Protein AF-A0A7T0H0B8-F1 (afdb_monomer_lite)

InterPro domains:
  IPR005471 Transcription regulator IclR, N-terminal [PF09339] (39-79)
  IPR036388 Winged helix-like DNA-binding domain superfamily [G3DSA:1.10.10.10] (17-93)
  IPR036390 Winged helix DNA-binding domain superfamily [SSF46785] (20-110)

Organism: NCBI:txid539813

Structure (mmCIF, N/CA/C/O backbone):
data_AF-A0A7T0H0B8-F1
#
_entry.id   AF-A0A7T0H0B8-F1
#
loop_
_atom_site.group_PDB
_atom_site.id
_atom_site.type_symbol
_atom_site.label_atom_id
_atom_site.label_alt_id
_atom_site.label_comp_id
_atom_site.label_asym_id
_atom_site.label_entity_id
_atom_site.label_seq_id
_atom_site.pdbx_PDB_ins_code
_atom_site.Cartn_x
_atom_site.Cartn_y
_atom_site.Cartn_z
_atom_site.occupancy
_atom_site.B_iso_or_equiv
_atom_site.auth_seq_id
_atom_site.auth_comp_id
_atom_site.auth_asym_id
_atom_site.auth_atom_id
_atom_site.pdbx_PDB_model_num
ATOM 1 N N . MET A 1 1 ? 17.426 22.135 -15.340 1.00 34.25 1 MET A N 1
ATOM 2 C CA . MET A 1 1 ? 16.422 22.745 -14.444 1.00 34.25 1 MET A CA 1
ATOM 3 C C . MET A 1 1 ? 15.606 21.621 -13.831 1.00 34.25 1 MET A C 1
ATOM 5 O O . MET A 1 1 ? 14.884 20.958 -14.560 1.00 34.25 1 MET A O 1
ATOM 9 N N . CYS A 1 2 ? 15.783 21.336 -12.541 1.00 45.31 2 CYS A N 1
ATOM 10 C CA . CYS A 1 2 ? 14.984 20.326 -11.847 1.00 45.31 2 CYS A CA 1
ATOM 11 C C . CYS A 1 2 ? 13.667 20.977 -11.426 1.00 45.31 2 CYS A C 1
ATOM 13 O O . CYS A 1 2 ? 13.629 21.719 -10.449 1.00 45.31 2 CYS A O 1
ATOM 15 N N . THR A 1 3 ? 12.600 20.759 -12.189 1.00 46.94 3 THR A N 1
ATOM 16 C CA . THR A 1 3 ? 11.250 21.127 -11.759 1.00 46.94 3 THR A CA 1
ATOM 17 C C . THR A 1 3 ? 10.904 20.278 -10.545 1.00 46.94 3 THR A C 1
ATOM 19 O O . THR A 1 3 ? 10.714 19.068 -10.668 1.00 46.94 3 THR A O 1
ATOM 22 N N . ALA A 1 4 ? 10.870 20.892 -9.363 1.00 50.28 4 ALA A N 1
ATOM 23 C CA . ALA A 1 4 ? 10.300 20.261 -8.187 1.00 50.28 4 ALA A CA 1
ATOM 24 C C . ALA A 1 4 ? 8.812 20.029 -8.477 1.00 50.28 4 ALA A C 1
ATOM 26 O O . ALA A 1 4 ? 8.016 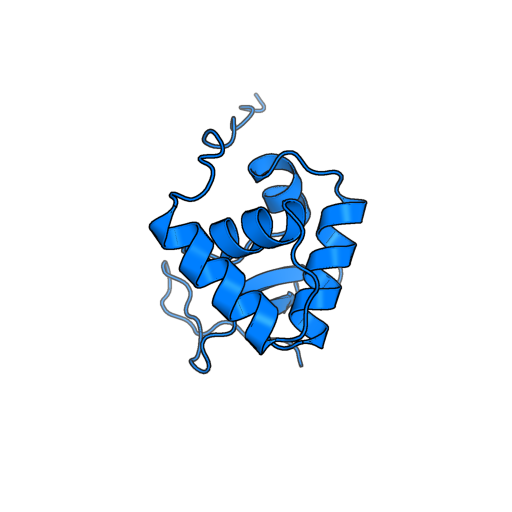20.963 -8.448 1.00 50.28 4 ALA A O 1
ATOM 27 N N . LEU A 1 5 ? 8.456 18.794 -8.833 1.00 52.12 5 LEU A N 1
ATOM 28 C CA . LEU A 1 5 ? 7.072 18.344 -8.857 1.00 52.12 5 LEU A CA 1
ATOM 29 C C . LEU A 1 5 ? 6.564 18.439 -7.423 1.00 52.12 5 LEU A C 1
ATOM 31 O O . LEU A 1 5 ? 6.886 17.596 -6.588 1.00 52.12 5 LEU A O 1
ATOM 35 N N . THR A 1 6 ? 5.828 19.503 -7.118 1.00 58.66 6 THR A N 1
ATOM 36 C CA . THR A 1 6 ? 5.058 19.586 -5.884 1.00 58.66 6 THR A CA 1
ATOM 37 C C . THR A 1 6 ? 3.996 18.493 -5.978 1.00 58.66 6 THR A C 1
ATOM 39 O O . THR A 1 6 ? 3.157 18.558 -6.882 1.00 58.66 6 THR A O 1
ATOM 42 N N . PRO A 1 7 ? 4.034 17.461 -5.116 1.00 61.59 7 PRO A N 1
ATOM 43 C CA . PRO A 1 7 ? 2.974 16.472 -5.112 1.00 61.59 7 PRO A CA 1
ATOM 44 C C . PRO A 1 7 ? 1.640 17.185 -4.839 1.00 61.59 7 PRO A C 1
ATOM 46 O O . PRO A 1 7 ? 1.628 18.176 -4.097 1.00 61.59 7 PRO A O 1
ATOM 49 N N . PRO A 1 8 ? 0.523 16.720 -5.425 1.00 65.56 8 PRO A N 1
ATOM 50 C CA . PRO A 1 8 ? -0.789 17.265 -5.105 1.00 65.56 8 PRO A CA 1
ATOM 51 C C . PRO A 1 8 ? -1.017 17.207 -3.590 1.00 65.56 8 PRO A C 1
ATOM 53 O O . PRO A 1 8 ? -0.556 16.281 -2.918 1.00 65.56 8 PRO A O 1
ATOM 56 N N . ALA A 1 9 ? -1.701 18.218 -3.051 1.00 67.94 9 ALA A N 1
ATOM 57 C CA . ALA A 1 9 ? -1.974 18.303 -1.623 1.00 67.94 9 ALA A CA 1
ATOM 58 C C . ALA A 1 9 ? -2.685 17.033 -1.131 1.00 67.94 9 ALA A C 1
ATOM 60 O O . ALA A 1 9 ? -3.610 16.538 -1.777 1.00 67.94 9 ALA A O 1
ATOM 61 N N . PHE A 1 10 ? -2.256 16.512 0.021 1.00 70.94 10 PHE A N 1
ATOM 62 C CA . PHE A 1 10 ? -2.928 15.381 0.644 1.00 70.94 10 PHE A CA 1
ATOM 63 C C . PHE A 1 10 ? -4.319 15.790 1.114 1.00 70.94 10 PHE A C 1
ATOM 65 O O . PHE A 1 10 ? -4.456 16.616 2.020 1.00 70.94 10 PHE A O 1
ATOM 72 N N . TYR A 1 11 ? -5.344 15.167 0.542 1.00 80.31 11 TYR A N 1
ATOM 73 C CA . TYR A 1 11 ? -6.699 15.278 1.054 1.00 80.31 11 TYR A CA 1
ATOM 74 C C . TYR A 1 11 ? -6.959 14.107 2.004 1.00 80.31 11 TYR A C 1
ATOM 76 O O . TYR A 1 11 ? -6.911 12.951 1.577 1.00 80.31 11 TYR A O 1
ATOM 84 N N . PRO A 1 12 ? -7.207 14.366 3.299 1.00 84.06 12 PRO A N 1
ATOM 85 C CA . PRO A 1 12 ? -7.577 13.302 4.214 1.00 84.06 12 PRO A CA 1
ATOM 86 C C . PRO A 1 12 ? -8.918 12.683 3.784 1.00 84.06 12 PRO A C 1
ATOM 88 O O . PRO A 1 12 ? -9.778 13.390 3.252 1.00 84.06 12 PRO A O 1
ATOM 91 N N . PRO A 1 13 ? -9.134 11.384 4.055 1.00 89.81 13 PRO A N 1
ATOM 92 C CA . PRO A 1 13 ? -10.357 10.705 3.650 1.00 89.81 13 PRO A CA 1
ATOM 93 C C . PRO A 1 13 ? -11.585 11.339 4.305 1.00 89.81 13 PRO A C 1
ATOM 95 O O . PRO A 1 13 ? -11.586 11.636 5.506 1.00 89.81 13 PRO A O 1
ATOM 98 N N . SER A 1 14 ? -12.670 11.458 3.540 1.00 91.38 14 SER A N 1
ATOM 99 C CA . SER A 1 14 ? -13.983 11.834 4.067 1.00 91.38 14 SER A CA 1
ATOM 100 C C . SER A 1 14 ? -14.463 10.840 5.133 1.00 91.38 14 SER A C 1
ATOM 102 O O . SER A 1 14 ? -13.982 9.709 5.240 1.00 91.38 14 SER A O 1
ATOM 104 N N . ALA A 1 15 ? -15.476 11.214 5.920 1.00 91.50 15 ALA A N 1
ATOM 105 C CA . ALA A 1 15 ? -16.028 10.325 6.945 1.00 91.50 15 ALA A CA 1
ATOM 106 C C . ALA A 1 15 ? -16.526 8.981 6.369 1.00 91.50 15 ALA A C 1
ATOM 108 O O . ALA A 1 15 ? -16.387 7.940 7.016 1.00 91.50 15 ALA A O 1
ATOM 109 N N . GLY A 1 16 ? -17.081 8.995 5.151 1.00 92.12 16 GLY A N 1
ATOM 110 C CA . GLY A 1 16 ? -17.531 7.792 4.450 1.00 92.12 16 GLY A CA 1
ATOM 111 C C . GLY A 1 16 ? -16.369 6.898 4.015 1.00 92.12 16 GLY A C 1
ATOM 112 O O . GLY A 1 16 ? -16.384 5.696 4.278 1.00 92.12 16 GLY A O 1
ATOM 113 N N . GLU A 1 17 ? -15.333 7.480 3.411 1.00 93.06 17 GLU A N 1
ATOM 114 C CA . GLU A 1 17 ? -14.124 6.752 3.004 1.00 93.06 17 GLU A CA 1
ATOM 115 C C . GLU A 1 17 ? -13.386 6.187 4.214 1.00 93.06 17 GLU A C 1
ATOM 117 O O . GLU A 1 17 ? -13.020 5.013 4.232 1.00 93.06 17 GLU A O 1
ATOM 122 N N . ARG A 1 18 ? -13.262 6.976 5.284 1.00 93.81 18 ARG A N 1
ATOM 123 C CA . ARG A 1 18 ? -12.625 6.546 6.527 1.00 93.81 18 ARG A CA 1
ATOM 124 C C . ARG A 1 18 ? -13.307 5.317 7.126 1.00 93.81 18 ARG A C 1
ATOM 126 O O . ARG A 1 18 ? -12.607 4.416 7.577 1.00 93.81 18 ARG A O 1
ATOM 133 N N . LYS A 1 19 ? -14.645 5.238 7.109 1.00 94.81 19 LYS A N 1
ATOM 134 C CA . LYS A 1 19 ? -15.377 4.043 7.575 1.00 94.81 19 LYS A CA 1
ATOM 135 C C . LYS A 1 19 ? -15.000 2.797 6.769 1.00 94.81 19 LYS A C 1
ATOM 137 O O . LYS A 1 19 ? -14.747 1.754 7.368 1.00 94.81 19 LYS A O 1
ATOM 142 N N . LYS A 1 20 ? -14.908 2.913 5.439 1.00 93.44 20 LYS A N 1
ATOM 143 C CA . LYS A 1 20 ? -14.496 1.807 4.557 1.00 93.44 20 LYS A CA 1
ATOM 144 C C . LYS A 1 20 ? -13.060 1.367 4.851 1.00 93.44 20 LYS A C 1
ATOM 146 O O . LYS A 1 20 ? -12.825 0.187 5.082 1.00 93.44 20 LYS A O 1
ATOM 151 N N . LEU A 1 21 ? -12.126 2.316 4.933 1.00 94.12 21 LEU A N 1
ATOM 152 C CA . LEU A 1 21 ? -10.712 2.049 5.225 1.00 94.12 21 LEU A CA 1
ATOM 153 C C . LEU A 1 21 ? -10.523 1.375 6.588 1.00 94.12 21 LEU A C 1
ATOM 155 O O . LEU A 1 21 ? -9.781 0.406 6.710 1.00 94.12 21 LEU A O 1
ATOM 159 N N . VAL A 1 22 ? -11.235 1.850 7.613 1.00 94.69 22 VAL A N 1
ATOM 160 C CA . VAL A 1 22 ? -11.232 1.226 8.943 1.00 94.69 22 VAL A CA 1
ATOM 161 C C . VAL A 1 22 ? -11.768 -0.201 8.884 1.00 94.69 22 VAL A C 1
ATOM 163 O O . VAL A 1 22 ? -11.203 -1.075 9.535 1.00 94.69 22 VAL A O 1
ATOM 166 N N . SER A 1 23 ? -12.831 -0.449 8.115 1.00 94.81 23 SER A N 1
ATOM 167 C CA . SER A 1 23 ? -13.361 -1.801 7.936 1.00 94.81 23 SER A CA 1
ATOM 168 C C . SER A 1 23 ? -12.320 -2.729 7.314 1.00 94.81 23 SER A C 1
ATOM 170 O O . SER A 1 23 ? -12.098 -3.807 7.848 1.00 94.81 23 SER A O 1
ATOM 172 N N . ILE A 1 24 ? -11.637 -2.292 6.249 1.00 92.94 24 ILE A N 1
ATOM 173 C CA . ILE A 1 24 ? -10.589 -3.076 5.576 1.00 92.94 24 ILE A CA 1
ATOM 174 C C . ILE A 1 24 ? -9.458 -3.418 6.552 1.00 92.94 24 ILE A C 1
ATOM 176 O O . ILE A 1 24 ? -9.100 -4.584 6.701 1.00 92.94 24 ILE A O 1
ATOM 180 N N . LEU A 1 25 ? -8.938 -2.420 7.275 1.00 93.94 25 LEU A N 1
ATOM 181 C CA . LEU A 1 25 ? -7.857 -2.627 8.243 1.00 93.94 25 LEU A CA 1
ATOM 182 C C . LEU A 1 25 ? -8.267 -3.572 9.381 1.00 93.94 25 LEU A C 1
ATOM 184 O O . LEU A 1 25 ? -7.468 -4.412 9.784 1.00 93.94 25 LEU A O 1
ATOM 188 N N . LYS A 1 26 ? -9.509 -3.470 9.879 1.00 94.62 26 LYS A N 1
ATOM 189 C CA . LYS A 1 26 ? -10.040 -4.391 10.897 1.00 94.62 26 LYS A CA 1
ATOM 190 C C . LYS A 1 26 ? -10.160 -5.817 10.373 1.00 94.62 26 LYS A C 1
ATOM 192 O O . LYS A 1 26 ? -9.774 -6.739 11.081 1.00 94.62 26 LYS A O 1
ATOM 197 N N . THR A 1 27 ? -10.691 -5.997 9.164 1.00 92.88 27 THR A N 1
ATOM 198 C CA . THR A 1 27 ? -10.824 -7.318 8.536 1.00 92.88 27 THR A CA 1
ATOM 199 C C . THR A 1 27 ? -9.460 -7.969 8.325 1.00 92.88 27 THR A C 1
ATOM 201 O O . THR A 1 27 ? -9.322 -9.164 8.553 1.00 92.88 27 THR A O 1
ATOM 204 N N . ALA A 1 28 ? -8.439 -7.179 7.992 1.00 90.06 28 ALA A N 1
ATOM 205 C CA . ALA A 1 28 ? -7.055 -7.635 7.925 1.00 90.06 28 ALA A CA 1
ATOM 206 C C . ALA A 1 28 ? -6.380 -7.790 9.305 1.00 90.06 28 ALA A C 1
ATOM 208 O O . ALA A 1 28 ? -5.198 -8.083 9.364 1.00 90.06 28 ALA A O 1
ATOM 209 N N . GLY A 1 29 ? -7.064 -7.562 10.432 1.00 92.00 29 GLY A N 1
ATOM 210 C CA . GLY A 1 29 ? -6.473 -7.711 11.770 1.00 92.00 29 GLY A CA 1
ATOM 211 C C . GLY A 1 29 ? -5.417 -6.658 12.140 1.00 92.00 29 GLY A C 1
ATOM 212 O O . GLY A 1 29 ? -4.670 -6.839 13.102 1.00 92.00 29 GLY A O 1
ATOM 213 N N . LEU A 1 30 ? -5.344 -5.540 11.413 1.00 92.00 30 LEU A N 1
ATOM 214 C CA . LEU A 1 30 ? -4.370 -4.477 11.650 1.00 92.00 30 LEU A CA 1
ATOM 215 C C . LEU A 1 30 ? -4.881 -3.435 12.649 1.00 92.00 30 LEU A C 1
ATOM 217 O O . LEU A 1 30 ? -6.045 -3.031 12.644 1.00 92.00 30 LEU A O 1
ATOM 221 N N . THR A 1 31 ? -3.971 -2.908 13.476 1.00 93.38 31 THR A N 1
ATOM 222 C CA . THR A 1 31 ? -4.302 -1.787 14.372 1.00 93.38 31 THR A CA 1
ATOM 223 C C . THR A 1 31 ? -4.633 -0.513 13.587 1.00 93.38 31 THR A C 1
ATOM 225 O O . THR A 1 31 ? -4.050 -0.223 12.537 1.00 93.38 31 THR A O 1
ATOM 228 N N . LEU A 1 32 ? -5.583 0.265 14.104 1.00 93.38 32 LEU A N 1
ATOM 229 C CA . LEU A 1 32 ? -6.144 1.433 13.428 1.00 93.38 32 LEU A CA 1
ATOM 230 C C . LEU A 1 32 ? -5.359 2.698 13.765 1.00 93.38 32 LEU A C 1
ATOM 232 O O . LEU A 1 32 ? -5.693 3.420 14.702 1.00 93.38 32 LEU A O 1
ATOM 236 N N . THR A 1 33 ? -4.319 2.976 12.985 1.00 94.81 33 THR A N 1
ATOM 237 C CA . THR A 1 33 ? -3.539 4.213 13.105 1.00 94.81 33 THR A CA 1
ATOM 238 C C . THR A 1 33 ? -3.855 5.173 11.963 1.00 94.81 33 THR A C 1
ATOM 240 O O . THR A 1 33 ? -4.200 4.754 10.855 1.00 94.81 33 THR A O 1
ATOM 243 N N . THR A 1 34 ? -3.695 6.475 12.207 1.00 92.81 34 THR A N 1
ATOM 244 C CA . THR A 1 34 ? -3.864 7.513 11.177 1.00 92.81 34 THR A CA 1
ATOM 245 C C . THR A 1 34 ? -2.956 7.260 9.973 1.00 92.81 34 THR A C 1
ATOM 247 O O . THR A 1 34 ? -3.424 7.302 8.840 1.00 92.81 34 THR A O 1
ATOM 250 N N . SER A 1 35 ? -1.690 6.891 10.208 1.00 93.56 35 SER A N 1
ATOM 251 C CA . SER A 1 35 ? -0.732 6.567 9.144 1.00 93.56 35 SER A CA 1
ATOM 252 C C . SER A 1 35 ? -1.222 5.448 8.226 1.00 93.56 35 SER A C 1
ATOM 254 O O . SER A 1 35 ? -1.109 5.568 7.010 1.00 93.56 35 SER A O 1
ATOM 256 N N . ARG A 1 36 ? -1.798 4.375 8.784 1.00 95.25 36 ARG A N 1
ATOM 257 C CA . ARG A 1 36 ? -2.312 3.253 7.984 1.00 95.25 36 ARG A CA 1
ATOM 258 C C . ARG A 1 36 ? -3.535 3.637 7.176 1.00 95.25 36 ARG A C 1
ATOM 260 O O . ARG A 1 36 ? -3.632 3.262 6.016 1.00 95.25 36 ARG A O 1
ATOM 267 N N . ILE A 1 37 ? -4.439 4.411 7.773 1.00 95.06 37 ILE A N 1
ATOM 268 C CA . ILE A 1 37 ? -5.621 4.919 7.073 1.00 95.06 37 ILE A CA 1
ATOM 269 C C . ILE A 1 37 ? -5.189 5.794 5.891 1.00 95.06 37 ILE A C 1
ATOM 271 O O . I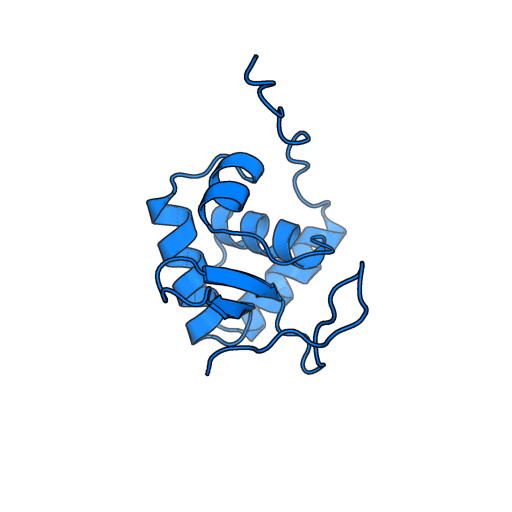LE A 1 37 ? -5.718 5.623 4.800 1.00 95.06 37 ILE A O 1
ATOM 275 N N . TYR A 1 38 ? -4.216 6.688 6.081 1.00 94.44 38 TYR A N 1
ATOM 276 C CA . TYR A 1 38 ? -3.756 7.602 5.030 1.00 94.44 38 TYR A CA 1
ATOM 277 C C . TYR A 1 38 ? -3.012 6.875 3.906 1.00 94.44 38 TYR A C 1
ATOM 279 O O . TYR A 1 38 ? -3.283 7.126 2.734 1.00 94.44 38 TYR A O 1
ATOM 287 N N . LEU A 1 39 ? -2.129 5.931 4.245 1.00 94.56 39 LEU A N 1
ATOM 288 C CA . LEU A 1 39 ? -1.430 5.116 3.247 1.00 94.56 39 LEU A CA 1
ATOM 289 C C . LEU A 1 39 ? -2.402 4.255 2.436 1.00 94.56 39 LEU A C 1
ATOM 291 O O . LEU A 1 39 ? -2.334 4.247 1.209 1.00 94.56 39 LEU A O 1
ATOM 295 N N . LEU A 1 40 ? -3.333 3.570 3.108 1.00 93.81 40 LEU A N 1
ATOM 296 C CA . LEU A 1 40 ? -4.335 2.753 2.429 1.00 93.81 40 LEU A CA 1
ATOM 297 C C . LEU A 1 40 ? -5.251 3.616 1.552 1.00 93.81 40 LEU A C 1
ATOM 299 O O . LEU A 1 40 ? -5.562 3.223 0.434 1.00 93.81 40 LEU A O 1
ATOM 303 N N . HIS A 1 41 ? -5.632 4.810 2.017 1.00 93.00 41 HIS A N 1
ATOM 304 C CA . HIS A 1 41 ? -6.431 5.747 1.230 1.00 93.00 41 HIS A CA 1
ATOM 305 C C . HIS A 1 41 ? -5.763 6.087 -0.106 1.00 93.00 41 HIS A C 1
ATOM 307 O O . HIS A 1 41 ? -6.389 5.939 -1.155 1.00 93.00 41 HIS A O 1
ATOM 313 N N . HIS A 1 42 ? -4.479 6.448 -0.090 1.00 90.44 42 HIS A N 1
ATOM 314 C CA . HIS A 1 42 ? -3.753 6.728 -1.327 1.00 90.44 42 HIS A CA 1
ATOM 315 C C . HIS A 1 42 ? -3.667 5.523 -2.247 1.00 90.44 42 HIS A C 1
ATOM 317 O O . HIS A 1 42 ? -3.932 5.650 -3.437 1.00 90.44 42 HIS A O 1
ATOM 323 N N . LEU A 1 43 ? -3.328 4.355 -1.706 1.00 90.62 43 LEU A N 1
ATOM 324 C CA . LEU A 1 43 ? -3.215 3.139 -2.507 1.00 90.62 43 LEU A CA 1
ATOM 325 C C . LEU A 1 43 ? -4.549 2.742 -3.151 1.00 90.62 43 LEU A C 1
ATOM 327 O O . LEU A 1 43 ? -4.544 2.227 -4.262 1.00 90.62 43 LEU A O 1
ATOM 331 N N . THR A 1 44 ? -5.689 3.031 -2.511 1.00 88.69 44 THR A N 1
ATOM 332 C CA . THR A 1 44 ? -7.017 2.796 -3.112 1.00 88.69 44 THR A CA 1
ATOM 333 C C . THR A 1 44 ? -7.363 3.753 -4.253 1.00 88.69 44 THR A C 1
ATOM 335 O O . THR A 1 44 ? -8.243 3.444 -5.051 1.00 88.69 44 THR A O 1
ATOM 338 N N . GLN A 1 45 ? -6.699 4.907 -4.331 1.00 86.31 45 GLN A N 1
ATOM 339 C CA . GLN A 1 45 ? -6.933 5.923 -5.361 1.00 86.31 45 GLN A CA 1
ATOM 340 C C . GLN A 1 45 ? -5.853 5.931 -6.448 1.00 86.31 45 GLN A C 1
ATOM 342 O O . GLN A 1 45 ? -6.049 6.538 -7.499 1.00 86.31 45 GLN A O 1
ATOM 347 N N . ALA A 1 46 ? -4.707 5.299 -6.197 1.00 85.56 46 ALA A N 1
ATOM 348 C CA . ALA A 1 46 ? -3.569 5.325 -7.096 1.00 85.56 46 ALA A CA 1
ATOM 349 C C . ALA A 1 46 ? -3.870 4.513 -8.373 1.00 85.56 46 ALA A C 1
ATOM 351 O O . ALA A 1 46 ? -4.099 3.306 -8.288 1.00 85.56 46 ALA A O 1
ATOM 352 N N . PRO A 1 47 ? -3.843 5.138 -9.567 1.00 79.44 47 PRO A N 1
ATOM 353 C CA . PRO A 1 47 ? -4.069 4.430 -10.829 1.00 79.44 47 PRO A CA 1
ATOM 354 C C . PRO A 1 47 ? -2.841 3.626 -11.278 1.00 79.44 47 PRO A C 1
ATOM 356 O O . PRO A 1 47 ? -2.930 2.817 -12.198 1.00 79.44 47 PRO A O 1
ATOM 359 N N . ILE A 1 48 ? -1.687 3.884 -10.659 1.00 84.56 48 ILE A N 1
ATOM 360 C CA . ILE A 1 48 ? -0.412 3.231 -10.929 1.00 84.56 48 ILE A CA 1
ATOM 361 C C . ILE A 1 48 ? 0.237 2.803 -9.609 1.00 84.56 48 ILE A C 1
ATOM 363 O O . ILE A 1 48 ? -0.014 3.434 -8.578 1.00 84.56 48 ILE A O 1
ATOM 367 N N . PRO A 1 49 ? 1.094 1.771 -9.627 1.00 89.00 49 PRO A N 1
ATOM 368 C CA . PRO A 1 49 ? 1.925 1.416 -8.487 1.00 89.00 49 PRO A CA 1
ATOM 369 C C . PRO A 1 49 ? 2.770 2.608 -8.020 1.00 89.00 49 PRO A C 1
ATOM 371 O O . PRO A 1 49 ? 3.220 3.408 -8.841 1.00 89.00 49 PRO A O 1
ATOM 374 N N . LEU A 1 50 ? 3.015 2.712 -6.713 1.00 91.12 50 LEU A N 1
ATOM 375 C CA . LEU A 1 50 ? 3.791 3.804 -6.111 1.00 91.12 50 LEU A CA 1
ATOM 376 C C . LEU A 1 50 ? 4.940 3.268 -5.263 1.00 91.12 50 LEU A C 1
ATOM 378 O O . LEU A 1 50 ? 4.804 2.244 -4.589 1.00 91.12 50 LEU A O 1
ATOM 382 N N . THR A 1 51 ? 6.068 3.975 -5.238 1.00 93.06 51 THR A N 1
ATOM 383 C CA . THR A 1 51 ? 7.166 3.618 -4.335 1.00 93.06 51 THR A CA 1
ATOM 384 C C . THR A 1 51 ? 6.891 4.100 -2.908 1.00 93.06 51 THR A C 1
ATOM 386 O O . THR A 1 51 ? 6.085 5.002 -2.659 1.00 93.06 51 THR A O 1
ATOM 389 N N . ALA A 1 52 ? 7.613 3.539 -1.935 1.00 94.69 52 ALA A N 1
ATOM 390 C CA . ALA A 1 52 ? 7.578 4.034 -0.556 1.00 94.69 52 ALA A CA 1
ATOM 391 C C . ALA A 1 52 ? 8.031 5.503 -0.447 1.00 94.69 52 ALA A C 1
ATOM 393 O O . ALA A 1 52 ? 7.550 6.236 0.419 1.00 94.69 52 ALA A O 1
ATOM 394 N N . PHE A 1 53 ? 8.934 5.941 -1.332 1.00 93.31 53 PHE A N 1
ATOM 395 C CA . PHE A 1 53 ? 9.392 7.325 -1.386 1.00 93.31 53 PHE A CA 1
ATOM 396 C C . PHE A 1 53 ? 8.278 8.264 -1.857 1.00 93.31 53 PHE A C 1
ATOM 398 O O . PHE A 1 53 ? 8.014 9.265 -1.189 1.00 93.31 53 PHE A O 1
ATOM 405 N N . ASP A 1 54 ? 7.573 7.904 -2.933 1.00 92.19 54 ASP A N 1
ATOM 406 C CA . ASP A 1 54 ? 6.438 8.685 -3.442 1.00 92.19 54 ASP A CA 1
ATOM 407 C C . ASP A 1 54 ? 5.356 8.819 -2.371 1.00 92.19 54 ASP A C 1
ATOM 409 O O . ASP A 1 54 ? 4.906 9.921 -2.059 1.00 92.19 54 ASP A O 1
ATOM 413 N N . LEU A 1 55 ? 5.001 7.701 -1.729 1.00 92.81 55 LEU A N 1
ATOM 414 C CA . LEU A 1 55 ? 4.022 7.683 -0.646 1.00 92.81 55 LEU A CA 1
ATOM 415 C C . LEU A 1 55 ? 4.471 8.540 0.540 1.00 92.81 55 LEU A C 1
ATOM 417 O O . LEU A 1 55 ? 3.676 9.317 1.053 1.00 92.81 55 LEU A O 1
ATOM 421 N N . SER A 1 56 ? 5.741 8.469 0.949 1.00 94.06 56 SER A N 1
ATOM 422 C CA . SER A 1 56 ? 6.289 9.312 2.023 1.00 94.06 56 SER A CA 1
ATOM 423 C C . SER A 1 56 ? 6.100 10.802 1.748 1.00 94.06 56 SER A C 1
ATOM 425 O O . SER A 1 56 ? 5.723 11.541 2.661 1.00 94.06 56 SER A O 1
ATOM 427 N N . LYS A 1 57 ? 6.294 11.235 0.497 1.00 91.44 57 LYS A N 1
ATOM 428 C CA . LYS A 1 57 ? 6.045 12.620 0.081 1.00 91.44 57 LYS A CA 1
ATOM 429 C C . LYS A 1 57 ? 4.557 12.954 0.028 1.00 91.44 57 LYS A C 1
ATOM 431 O O . LYS A 1 57 ? 4.181 14.021 0.502 1.00 91.44 57 LYS A O 1
ATOM 436 N N . LEU A 1 58 ? 3.726 12.050 -0.490 1.00 89.50 58 LEU A N 1
ATOM 437 C CA . LEU A 1 58 ? 2.283 12.258 -0.633 1.00 89.50 58 LEU A CA 1
ATOM 438 C C . LEU A 1 58 ? 1.565 12.342 0.719 1.00 89.50 58 LEU A C 1
ATOM 440 O O . LEU A 1 58 ? 0.809 13.278 0.936 1.00 89.50 58 LEU A O 1
ATOM 444 N N . VAL A 1 59 ? 1.833 11.425 1.656 1.00 89.81 59 VAL A N 1
ATOM 445 C CA . VAL A 1 59 ? 1.191 11.425 2.989 1.00 89.81 59 VAL A CA 1
ATOM 446 C C . VAL A 1 59 ? 1.955 12.210 4.053 1.00 89.81 59 VAL A C 1
ATOM 448 O O . VAL A 1 59 ? 1.542 12.221 5.212 1.00 89.81 59 VAL A O 1
ATOM 451 N N . ASN A 1 60 ? 3.073 12.841 3.684 1.00 90.38 60 ASN A N 1
ATOM 452 C CA . ASN A 1 60 ? 3.962 13.564 4.594 1.00 90.38 60 ASN A CA 1
ATOM 453 C C . ASN A 1 60 ? 4.327 12.747 5.855 1.00 90.38 60 ASN A C 1
ATOM 455 O O . ASN A 1 60 ? 4.198 13.208 6.990 1.00 90.38 60 ASN A O 1
ATOM 459 N N . LEU A 1 61 ? 4.752 11.496 5.652 1.00 92.38 61 LEU A N 1
ATOM 460 C CA . LEU A 1 61 ? 5.202 10.598 6.721 1.00 92.38 61 LEU A CA 1
ATOM 461 C C . LEU A 1 61 ? 6.686 10.262 6.558 1.00 92.38 61 LEU A C 1
ATOM 463 O O . LEU A 1 61 ? 7.162 10.171 5.423 1.00 92.38 61 LEU A O 1
ATOM 467 N N . PRO A 1 62 ? 7.421 9.980 7.651 1.00 95.94 62 PRO A N 1
ATOM 468 C CA . PRO A 1 62 ? 8.797 9.508 7.554 1.00 95.94 62 PRO A CA 1
ATOM 469 C C . PRO A 1 62 ? 8.901 8.239 6.705 1.00 95.94 62 PRO A C 1
ATOM 471 O O . PRO A 1 62 ? 8.119 7.302 6.885 1.00 95.94 62 PRO A O 1
ATOM 474 N N . LEU A 1 63 ? 9.907 8.173 5.831 1.00 95.25 63 LEU A N 1
ATOM 475 C CA . LEU A 1 63 ? 10.111 7.046 4.916 1.00 95.25 63 LEU A CA 1
ATOM 476 C C . LEU A 1 63 ? 10.170 5.693 5.647 1.00 95.25 63 LEU A C 1
ATOM 478 O O . LEU A 1 63 ? 9.547 4.725 5.221 1.00 95.25 63 LEU A O 1
ATOM 482 N N . SER A 1 64 ? 10.837 5.639 6.804 1.00 96.19 64 SER A N 1
ATOM 483 C CA . SER A 1 64 ? 10.898 4.442 7.657 1.00 96.19 64 SER A CA 1
ATOM 484 C C . SER A 1 64 ? 9.520 3.989 8.156 1.00 96.19 64 SER A C 1
ATOM 486 O O . SER A 1 64 ? 9.233 2.793 8.210 1.00 96.19 64 SER A O 1
ATOM 488 N N . THR A 1 65 ? 8.638 4.940 8.478 1.00 96.25 65 THR A N 1
ATOM 489 C CA . THR A 1 65 ? 7.255 4.659 8.885 1.00 96.25 65 THR A CA 1
ATOM 490 C C . THR A 1 65 ? 6.456 4.106 7.713 1.00 96.25 65 THR A C 1
ATOM 492 O O . THR A 1 65 ? 5.695 3.154 7.889 1.00 96.25 65 THR A O 1
ATOM 495 N N . VAL A 1 66 ? 6.642 4.666 6.517 1.00 96.88 66 VAL A N 1
ATOM 496 C CA . VAL A 1 66 ? 5.983 4.179 5.301 1.00 96.88 66 VAL A CA 1
ATOM 497 C C . VAL A 1 66 ? 6.425 2.755 4.981 1.00 96.88 66 VAL A C 1
ATOM 499 O O . VAL A 1 66 ? 5.565 1.888 4.863 1.00 96.88 66 VAL A O 1
ATOM 502 N N . HIS A 1 67 ? 7.731 2.471 4.964 1.00 95.69 67 HIS A N 1
ATOM 503 C CA . HIS A 1 67 ? 8.239 1.112 4.747 1.00 95.69 67 HIS A CA 1
ATOM 504 C C . HIS A 1 67 ? 7.654 0.104 5.734 1.00 95.69 67 HIS A C 1
ATOM 506 O O . HIS A 1 67 ? 7.137 -0.924 5.312 1.00 95.69 67 HIS A O 1
ATOM 512 N N . ARG A 1 68 ? 7.662 0.412 7.038 1.00 96.12 68 ARG A N 1
ATOM 513 C CA . ARG A 1 68 ? 7.121 -0.500 8.056 1.00 96.12 68 ARG A CA 1
ATOM 514 C C . ARG A 1 68 ? 5.640 -0.816 7.831 1.00 96.12 68 ARG A C 1
ATOM 516 O O . ARG A 1 68 ? 5.225 -1.951 8.040 1.00 96.12 68 ARG A O 1
ATOM 523 N N . ASN A 1 69 ? 4.841 0.176 7.437 1.00 97.12 69 ASN A N 1
ATOM 524 C CA . ASN A 1 69 ? 3.418 -0.041 7.178 1.00 97.12 69 ASN A CA 1
ATOM 525 C C . ASN A 1 69 ? 3.176 -0.781 5.860 1.00 97.12 69 ASN A C 1
ATOM 527 O O . ASN A 1 69 ? 2.302 -1.634 5.831 1.00 97.12 69 ASN A O 1
ATOM 531 N N . LEU A 1 70 ? 3.950 -0.504 4.808 1.00 95.62 70 LEU A N 1
ATOM 532 C CA . LEU A 1 70 ? 3.831 -1.204 3.528 1.00 95.62 70 LEU A CA 1
ATOM 533 C C . LEU A 1 70 ? 4.240 -2.674 3.630 1.00 95.62 70 LEU A C 1
ATOM 535 O O . LEU A 1 70 ? 3.519 -3.522 3.117 1.00 95.62 70 LEU A O 1
ATOM 539 N N . SER A 1 71 ? 5.326 -2.986 4.349 1.00 93.69 71 SER A N 1
ATOM 540 C CA . SER A 1 71 ? 5.683 -4.378 4.653 1.00 93.69 71 SER A CA 1
ATOM 541 C C . SER A 1 71 ? 4.547 -5.076 5.393 1.00 93.69 71 SER A C 1
ATOM 543 O O . SER A 1 71 ? 4.096 -6.128 4.972 1.00 93.69 71 SER A O 1
ATOM 545 N N . MET A 1 72 ? 3.998 -4.432 6.426 1.00 94.69 72 MET A N 1
ATOM 546 C CA . MET A 1 72 ? 2.877 -4.995 7.174 1.00 94.69 72 MET A CA 1
ATOM 547 C C . MET A 1 72 ? 1.599 -5.123 6.330 1.00 94.69 72 MET A C 1
ATOM 549 O O . MET A 1 72 ? 0.816 -6.032 6.546 1.00 94.69 72 MET A O 1
ATOM 553 N N . PHE A 1 73 ? 1.351 -4.242 5.364 1.00 94.88 73 PHE A N 1
ATOM 554 C CA . PHE A 1 73 ? 0.231 -4.420 4.442 1.00 94.88 73 PHE A CA 1
ATOM 555 C C . PHE A 1 73 ? 0.439 -5.623 3.522 1.00 94.88 73 PHE A C 1
ATOM 557 O O . PHE A 1 73 ? -0.524 -6.340 3.269 1.00 94.88 73 PHE A O 1
ATOM 564 N N . ALA A 1 74 ? 1.668 -5.857 3.057 1.00 91.94 74 ALA A N 1
ATOM 565 C CA . ALA A 1 74 ? 1.996 -7.006 2.220 1.00 91.94 74 ALA A CA 1
ATOM 566 C C . ALA A 1 74 ? 1.893 -8.320 3.009 1.00 91.94 74 ALA A C 1
ATOM 568 O O . ALA A 1 74 ? 1.229 -9.247 2.560 1.00 91.94 74 ALA A O 1
ATOM 569 N N . ASP A 1 75 ? 2.433 -8.358 4.232 1.00 91.69 75 ASP A N 1
ATOM 570 C CA . ASP A 1 75 ? 2.365 -9.528 5.122 1.00 91.69 75 ASP A CA 1
ATOM 571 C C . ASP A 1 75 ? 0.914 -9.954 5.425 1.00 91.69 75 ASP A C 1
ATOM 573 O O . ASP A 1 75 ? 0.634 -11.127 5.663 1.00 91.69 75 ASP A O 1
ATOM 577 N N . PHE A 1 76 ? -0.019 -8.997 5.411 1.00 91.19 76 PHE A N 1
ATOM 578 C CA . PHE A 1 76 ? -1.447 -9.218 5.651 1.00 91.19 76 PHE A CA 1
ATOM 579 C C . PHE A 1 76 ? -2.287 -9.273 4.360 1.00 91.19 76 PHE A C 1
ATOM 581 O O . PHE A 1 76 ? -3.517 -9.274 4.432 1.00 91.19 76 PHE A O 1
ATOM 588 N N . GLY A 1 77 ? -1.652 -9.309 3.183 1.00 89.06 77 GLY A N 1
ATOM 589 C CA . GLY A 1 77 ? -2.324 -9.467 1.889 1.00 89.06 77 GLY A CA 1
ATOM 590 C C . GLY A 1 77 ? -3.217 -8.293 1.472 1.00 89.06 77 GLY A C 1
ATOM 591 O O . GLY A 1 77 ? -4.165 -8.479 0.712 1.00 89.06 77 GLY A O 1
ATOM 592 N N . LEU A 1 78 ? -2.964 -7.088 1.993 1.00 90.69 78 LEU A N 1
ATOM 593 C CA . LEU A 1 78 ? -3.671 -5.869 1.581 1.00 90.69 78 LEU A CA 1
ATOM 594 C C . LEU A 1 78 ? -3.057 -5.223 0.340 1.00 90.69 78 LEU A C 1
ATOM 596 O O . LEU A 1 78 ? -3.749 -4.515 -0.395 1.00 90.69 78 LEU A O 1
ATOM 600 N N . VAL A 1 79 ? -1.752 -5.397 0.152 1.00 91.19 79 VAL A N 1
ATOM 601 C CA . VAL A 1 79 ? -1.018 -4.832 -0.977 1.00 91.19 79 VAL A CA 1
ATOM 602 C C . VAL A 1 79 ? -0.087 -5.876 -1.552 1.00 91.19 79 VAL A C 1
ATOM 604 O O . VAL A 1 79 ? 0.503 -6.670 -0.825 1.00 91.19 79 VAL A O 1
ATOM 607 N N . ASP A 1 80 ? 0.100 -5.777 -2.852 1.00 88.88 80 ASP A N 1
ATOM 608 C CA . ASP A 1 80 ? 1.133 -6.475 -3.587 1.00 88.88 80 ASP A CA 1
ATOM 609 C C . ASP A 1 80 ? 2.249 -5.491 -3.933 1.00 88.88 80 ASP A C 1
ATOM 611 O O . ASP A 1 80 ? 2.113 -4.269 -3.763 1.00 88.88 80 ASP A O 1
ATOM 615 N N . PHE A 1 81 ? 3.367 -6.006 -4.439 1.00 88.69 81 PHE A N 1
ATOM 616 C CA . PHE A 1 81 ? 4.416 -5.161 -4.986 1.00 88.69 81 PHE A CA 1
ATOM 617 C C . PHE A 1 81 ? 5.057 -5.745 -6.241 1.00 88.69 81 PHE A C 1
ATOM 619 O O . PHE A 1 81 ? 5.185 -6.954 -6.431 1.00 88.69 81 PHE A O 1
ATOM 626 N N . ILE A 1 82 ? 5.498 -4.834 -7.097 1.00 87.69 82 ILE A N 1
ATOM 627 C CA . ILE A 1 82 ? 6.350 -5.117 -8.244 1.00 87.69 82 ILE A CA 1
ATOM 628 C C . ILE A 1 82 ? 7.765 -4.760 -7.839 1.00 87.69 82 ILE A C 1
ATOM 630 O O . ILE A 1 82 ? 7.997 -3.749 -7.170 1.00 87.69 82 ILE A O 1
ATOM 634 N N . VAL A 1 83 ? 8.711 -5.576 -8.272 1.00 84.19 83 VAL A N 1
ATOM 635 C CA . VAL A 1 83 ? 10.125 -5.329 -8.051 1.00 84.19 83 VAL A CA 1
ATOM 636 C C . VAL A 1 83 ? 10.770 -4.947 -9.379 1.00 84.19 83 VAL A C 1
ATOM 638 O O . VAL A 1 83 ? 10.450 -5.513 -10.426 1.00 84.19 83 VAL A O 1
ATOM 641 N N . ASP A 1 84 ? 11.658 -3.958 -9.357 1.00 81.00 84 ASP A N 1
ATOM 642 C CA . ASP A 1 84 ? 12.490 -3.658 -10.517 1.00 81.00 84 ASP A CA 1
ATOM 643 C C . ASP A 1 84 ? 13.465 -4.810 -10.833 1.00 81.00 84 ASP A C 1
ATOM 645 O O . ASP A 1 84 ? 13.712 -5.697 -10.016 1.00 81.00 84 ASP A O 1
ATOM 649 N N . ARG A 1 85 ? 14.068 -4.798 -12.030 1.00 77.06 85 ARG A N 1
ATOM 650 C CA . ARG A 1 85 ? 14.997 -5.868 -12.447 1.00 77.06 85 ARG A CA 1
ATOM 651 C C . ARG A 1 85 ? 16.209 -6.010 -11.525 1.00 77.06 85 ARG A C 1
ATOM 653 O O . ARG A 1 85 ? 16.734 -7.111 -11.403 1.00 77.06 85 ARG A O 1
ATOM 660 N N . ALA A 1 86 ? 16.657 -4.921 -10.900 1.00 80.19 86 ALA A N 1
ATOM 661 C CA . ALA A 1 86 ? 17.783 -4.953 -9.972 1.00 80.19 86 ALA A CA 1
ATOM 662 C C . ALA A 1 86 ? 17.390 -5.439 -8.565 1.00 80.19 86 ALA A C 1
ATOM 664 O O . ALA A 1 86 ? 18.263 -5.642 -7.728 1.00 80.19 86 ALA A O 1
ATOM 665 N N . SER A 1 87 ? 16.100 -5.658 -8.298 1.00 76.50 87 SER A N 1
ATOM 666 C CA . SER A 1 87 ? 15.584 -6.046 -6.984 1.00 76.50 87 SER A CA 1
ATOM 667 C C . SER A 1 87 ? 15.803 -5.029 -5.859 1.00 76.50 87 SER A C 1
ATOM 669 O O . SER A 1 87 ? 15.805 -5.382 -4.681 1.00 76.50 87 SER A O 1
ATOM 671 N N . VAL A 1 88 ? 15.961 -3.754 -6.211 1.00 80.19 88 VAL A N 1
ATOM 672 C CA . VAL A 1 88 ? 16.275 -2.659 -5.282 1.00 80.19 88 VAL A CA 1
ATOM 673 C C . VAL A 1 88 ? 15.036 -1.831 -4.946 1.00 80.19 88 VAL A C 1
ATOM 675 O O . VAL A 1 88 ? 14.924 -1.302 -3.840 1.00 80.19 88 VAL A O 1
ATOM 678 N N . CYS A 1 89 ? 14.085 -1.714 -5.876 1.00 84.25 89 CYS A N 1
ATOM 679 C CA . CYS A 1 89 ? 12.921 -0.850 -5.722 1.00 84.25 89 CYS A CA 1
ATOM 680 C C . CYS A 1 89 ? 11.617 -1.647 -5.767 1.00 84.25 89 CYS A C 1
ATOM 682 O O . CYS A 1 89 ? 11.379 -2.423 -6.692 1.00 84.25 89 CYS A O 1
ATOM 684 N N . ARG A 1 90 ? 10.754 -1.409 -4.772 1.00 90.25 90 ARG A N 1
ATOM 685 C CA . ARG A 1 90 ? 9.404 -1.976 -4.695 1.00 90.25 90 ARG A CA 1
ATOM 686 C C . ARG A 1 90 ? 8.357 -0.915 -4.996 1.00 90.25 90 ARG A C 1
ATOM 688 O O . ARG A 1 90 ? 8.363 0.157 -4.385 1.00 90.25 90 ARG A O 1
ATOM 695 N N . TRP A 1 91 ? 7.441 -1.269 -5.883 1.00 91.44 91 TRP A N 1
ATOM 696 C CA . TRP A 1 91 ? 6.295 -0.468 -6.285 1.00 91.44 91 TRP A CA 1
ATOM 697 C C . TRP A 1 91 ? 5.025 -1.144 -5.790 1.00 91.44 91 TRP A C 1
ATOM 699 O O . TRP A 1 91 ? 4.710 -2.247 -6.224 1.00 91.44 91 TRP A O 1
ATOM 709 N N . TYR A 1 92 ? 4.321 -0.501 -4.868 1.00 91.75 92 TYR A N 1
ATOM 710 C CA . TYR A 1 92 ? 3.190 -1.075 -4.150 1.00 91.75 92 TYR A CA 1
ATOM 711 C C . TYR A 1 92 ? 1.871 -0.734 -4.829 1.00 91.75 92 TYR A C 1
ATOM 713 O O . TYR A 1 92 ? 1.693 0.371 -5.347 1.00 91.75 92 TYR A O 1
ATOM 721 N N . LEU A 1 93 ? 0.939 -1.679 -4.782 1.00 89.88 93 LEU A N 1
ATOM 722 C CA . LEU A 1 93 ? -0.401 -1.563 -5.340 1.00 89.88 93 LEU A CA 1
ATOM 723 C C . LEU A 1 93 ? -1.396 -2.368 -4.498 1.00 89.88 93 LEU A C 1
ATOM 725 O O . LEU A 1 93 ? -1.015 -3.324 -3.832 1.00 89.88 93 LEU A O 1
ATOM 729 N N . LEU A 1 94 ? -2.669 -1.975 -4.500 1.00 88.06 94 LEU A N 1
ATOM 730 C CA . LEU A 1 9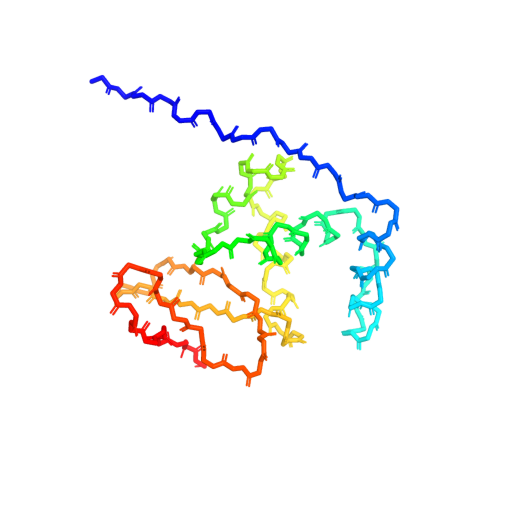4 ? -3.690 -2.659 -3.707 1.00 88.06 94 LEU A CA 1
ATOM 731 C C . LEU A 1 94 ? -3.943 -4.081 -4.240 1.00 88.06 94 LEU A C 1
ATOM 733 O O . LEU A 1 94 ? -4.154 -4.274 -5.443 1.00 88.06 94 LEU A O 1
ATOM 737 N N . THR A 1 95 ? -3.994 -5.060 -3.337 1.00 81.94 95 THR A N 1
ATOM 738 C CA . THR A 1 95 ? -4.405 -6.425 -3.673 1.00 81.94 95 THR A CA 1
ATOM 739 C C . THR A 1 95 ? -5.910 -6.428 -3.918 1.00 81.94 95 THR A C 1
ATOM 741 O O . THR A 1 95 ? -6.710 -6.226 -3.007 1.00 81.94 95 THR A O 1
ATOM 744 N N . SER A 1 96 ? -6.320 -6.627 -5.171 1.00 65.06 96 SER A N 1
ATOM 745 C CA . SER A 1 96 ? -7.735 -6.618 -5.575 1.00 65.06 96 SER A CA 1
ATOM 746 C C . SER A 1 96 ? -8.282 -8.014 -5.896 1.00 65.06 96 SER A C 1
ATOM 748 O O . SER A 1 96 ? -9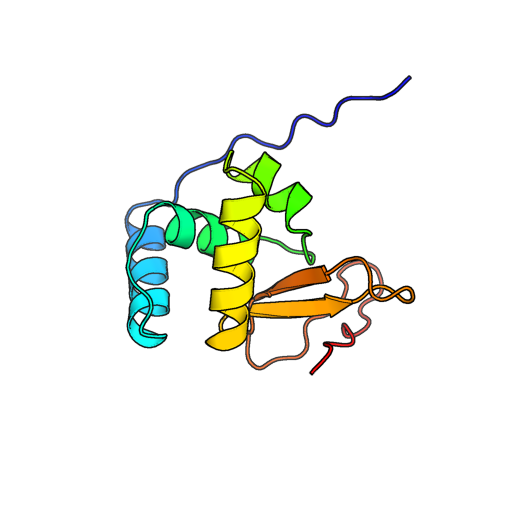.409 -8.144 -6.376 1.00 65.06 96 SER A O 1
ATOM 750 N N . GLY A 1 97 ? -7.481 -9.068 -5.680 1.00 64.69 97 GLY A N 1
ATOM 751 C CA . GLY A 1 97 ? -7.795 -10.430 -6.131 1.00 64.69 97 GLY A CA 1
ATOM 752 C C . GLY A 1 97 ? -7.908 -10.559 -7.658 1.00 64.69 97 GLY A C 1
ATOM 753 O O . GLY A 1 97 ? -8.355 -11.587 -8.163 1.00 64.69 97 GLY A O 1
ATOM 754 N N . ARG A 1 98 ? -7.540 -9.510 -8.404 1.00 61.38 98 ARG A N 1
ATOM 755 C CA . ARG A 1 98 ? -7.526 -9.441 -9.866 1.00 61.38 98 ARG A CA 1
ATOM 756 C C . ARG A 1 98 ? -6.145 -8.987 -10.321 1.00 61.38 98 ARG A C 1
ATOM 758 O O . ARG A 1 98 ? -5.455 -8.270 -9.600 1.00 61.38 98 ARG A O 1
ATOM 765 N N . ALA A 1 99 ? -5.758 -9.388 -11.530 1.00 68.06 99 ALA A N 1
ATOM 766 C CA . ALA A 1 99 ? -4.547 -8.868 -12.150 1.00 68.06 99 ALA A CA 1
ATOM 767 C C . ALA A 1 99 ? -4.659 -7.342 -12.281 1.00 68.06 99 ALA A C 1
ATOM 769 O O . ALA A 1 99 ? -5.657 -6.823 -12.783 1.00 68.06 99 ALA A O 1
ATOM 770 N N . ASN A 1 100 ? -3.641 -6.632 -11.806 1.00 73.19 100 ASN A N 1
ATOM 771 C CA . ASN A 1 100 ? -3.524 -5.194 -11.992 1.00 73.19 100 ASN A CA 1
ATOM 772 C C . ASN A 1 100 ? -2.793 -4.932 -13.317 1.00 73.19 100 ASN A C 1
ATOM 774 O O . ASN A 1 100 ? -1.821 -5.620 -13.629 1.00 73.19 100 ASN A O 1
ATOM 778 N N . PHE A 1 101 ? -3.252 -3.948 -14.089 1.00 80.12 101 PHE A N 1
ATOM 779 C CA . PHE A 1 101 ? -2.734 -3.658 -15.427 1.00 80.12 101 PHE A CA 1
ATOM 780 C C . PHE A 1 101 ? -2.151 -2.253 -15.500 1.00 80.12 101 PHE A C 1
ATOM 782 O O . PHE A 1 101 ? -2.656 -1.321 -14.876 1.00 80.12 101 PHE A O 1
ATOM 789 N N . CYS A 1 102 ? -1.107 -2.094 -16.306 1.00 77.19 102 CYS A N 1
ATOM 790 C CA . CYS A 1 102 ? -0.565 -0.786 -16.629 1.00 77.19 102 CYS A CA 1
ATOM 791 C C . CYS A 1 102 ? -1.581 0.021 -17.453 1.00 77.19 102 CYS A C 1
ATOM 793 O O . CYS A 1 102 ? -1.965 -0.440 -18.528 1.00 77.19 102 CYS A O 1
ATOM 795 N N . PRO A 1 103 ? -1.970 1.240 -17.040 1.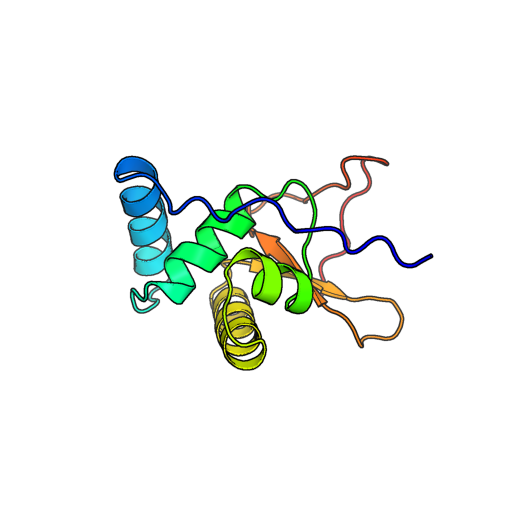00 75.19 103 PRO A N 1
ATOM 796 C CA . PRO A 1 103 ? -2.954 2.034 -17.779 1.00 75.19 103 PRO A CA 1
ATOM 797 C C . PRO A 1 103 ? -2.454 2.497 -19.156 1.00 75.19 103 PRO A C 1
ATOM 799 O O . PRO A 1 103 ? -3.261 2.826 -20.019 1.00 75.19 103 PRO A O 1
ATOM 802 N N . THR A 1 104 ? -1.137 2.512 -19.384 1.00 80.38 104 THR A N 1
ATOM 803 C CA . THR A 1 104 ? -0.543 2.979 -20.647 1.00 80.38 104 THR A CA 1
ATOM 804 C C . THR A 1 104 ? -0.453 1.877 -21.701 1.00 80.38 104 THR A C 1
ATOM 806 O O . THR A 1 104 ? -0.736 2.121 -22.868 1.00 80.38 104 THR A O 1
ATOM 809 N N . CYS A 1 105 ? -0.028 0.670 -21.314 1.00 84.25 105 CYS A N 1
ATOM 810 C CA . CYS A 1 105 ? 0.208 -0.436 -22.253 1.00 84.25 105 CYS A CA 1
ATOM 811 C C . CYS A 1 105 ? -0.731 -1.634 -22.058 1.00 84.25 105 CYS A C 1
ATOM 813 O O . CYS A 1 105 ? -0.637 -2.602 -22.808 1.00 84.25 105 CYS A O 1
ATOM 815 N N . ASN A 1 106 ? -1.609 -1.591 -21.051 1.00 82.62 106 ASN A N 1
ATOM 816 C CA . ASN A 1 106 ? -2.549 -2.650 -20.680 1.00 82.62 106 ASN A CA 1
ATOM 817 C C . ASN A 1 106 ? -1.900 -4.023 -20.414 1.00 82.62 106 ASN A C 1
ATOM 819 O O . ASN A 1 106 ? -2.545 -5.064 -20.522 1.00 82.62 106 ASN A O 1
ATOM 823 N N . GLN A 1 107 ? -0.612 -4.044 -20.065 1.00 81.19 107 GLN A N 1
ATOM 824 C CA . GLN A 1 107 ? 0.077 -5.262 -19.643 1.00 81.19 107 GLN A CA 1
ATOM 825 C C . GLN A 1 107 ? -0.162 -5.513 -18.157 1.00 81.19 107 GLN A C 1
ATOM 827 O O . GLN A 1 107 ? -0.143 -4.574 -17.358 1.00 81.19 107 GLN A O 1
ATOM 832 N N . ALA A 1 108 ? -0.374 -6.778 -17.793 1.00 80.19 108 ALA A N 1
ATOM 833 C CA . ALA A 1 108 ? -0.479 -7.179 -16.398 1.00 80.19 108 ALA A CA 1
ATOM 834 C C . ALA A 1 108 ? 0.855 -6.931 -15.682 1.00 80.19 108 ALA A C 1
ATOM 836 O O . ALA A 1 108 ? 1.928 -7.216 -16.220 1.00 80.19 108 ALA A O 1
ATOM 837 N N . TYR A 1 109 ? 0.789 -6.406 -14.465 1.00 74.69 109 TYR A N 1
ATOM 838 C CA . TYR A 1 109 ? 1.961 -6.274 -13.620 1.00 74.69 109 TYR A CA 1
ATOM 839 C C . TYR A 1 109 ? 2.418 -7.652 -13.136 1.00 74.69 109 TYR A C 1
ATOM 841 O O . TYR A 1 109 ? 1.625 -8.423 -12.598 1.00 74.69 109 TYR A O 1
ATOM 849 N N . ASN A 1 110 ? 3.709 -7.949 -13.303 1.00 69.81 110 ASN A N 1
ATOM 850 C CA . ASN A 1 110 ? 4.321 -9.135 -12.712 1.00 69.81 110 ASN A CA 1
ATOM 851 C C . ASN A 1 110 ? 4.522 -8.874 -11.218 1.00 69.81 110 ASN A C 1
ATOM 853 O O . ASN A 1 110 ? 5.442 -8.156 -10.823 1.00 69.81 110 ASN A O 1
ATOM 857 N N . ILE A 1 111 ? 3.615 -9.407 -10.407 1.00 68.62 111 ILE A N 1
ATOM 858 C CA . ILE A 1 111 ? 3.688 -9.333 -8.950 1.00 68.62 111 ILE A CA 1
ATOM 859 C C . ILE A 1 111 ? 4.733 -10.350 -8.486 1.00 68.62 111 ILE A C 1
ATOM 861 O O . ILE A 1 111 ? 4.707 -11.503 -8.921 1.00 68.62 111 ILE A O 1
ATOM 865 N N . ALA A 1 112 ? 5.672 -9.919 -7.644 1.00 62.03 112 ALA A N 1
ATOM 866 C CA . ALA A 1 112 ? 6.622 -10.834 -7.021 1.00 62.03 112 ALA A CA 1
ATOM 867 C C . ALA A 1 112 ? 5.954 -11.490 -5.802 1.00 62.03 112 ALA A C 1
ATOM 869 O O . ALA A 1 112 ? 5.464 -10.772 -4.931 1.00 62.03 112 ALA A O 1
ATOM 870 N N . TYR A 1 113 ? 5.932 -12.825 -5.773 1.00 52.22 113 TYR A N 1
ATOM 871 C CA . TYR A 1 113 ? 5.518 -13.636 -4.621 1.00 52.22 113 TYR A CA 1
ATOM 872 C C . TYR A 1 113 ? 6.722 -14.000 -3.753 1.00 52.22 113 TYR A C 1
ATOM 874 O O . TYR A 1 113 ? 7.7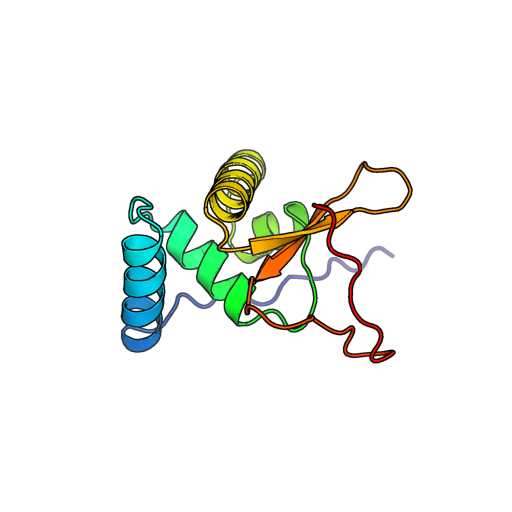83 -14.322 -4.338 1.00 52.22 113 TYR A O 1
#

Radius of gyration: 14.21 Å; chains: 1; bounding box: 35×36×37 Å

Secondary structure (DSSP, 8-state):
------PPPPPPPPHHHHHHHHHHHHHTT----HHHHHHHHHHHH-SS-EEHHHHHHHTT--HHHHHHHHHHHHHTTSEEEEE-TTS--EEEEE--SS--B-TTT-PBP----

Foldseek 3Di:
DDPPPQDPAQDQDDPVLLVVLVVVCVVLVHDDDSLLSSLLVCLVVDLFFAWLVRSCSHSVHPSVSSVVSQVVCVVSQQWFWAADPVRPTTTIHGRPVDFRADPPPRHTGDTDD

pLDDT: mean 84.78, std 12.99, range [34.25, 97.12]

Sequence (113 aa):
MCTALTPPAFYPPSAGERKKLVSILKTAGLTLTTSRIYLLHHLTQAPIPLTAFDLSKLVNLPLSTVHRNLSMFADFGLVDFIVDRASVCRWYLLTSGRANFCPTCNQAYNIAY